Protein AF-A0A5E5Q548-F1 (afdb_monomer)

Nearest PDB structures (foldseek):
  4ncr-assembly2_B  TM=8.988E-01  e=1.002E-01  Mycobacterium tuberculosis H37Rv
  8qmy-assembly3_C  TM=8.578E-01  e=8.743E-02  synthetic construct
  7sml-assembly1_A  TM=8.843E-01  e=1.407E-01  Myrciaria dubia
  8qmy-assembly2_B  TM=8.766E-01  e=1.726E-01  synthetic construct
  8qnc-assembly1_A  TM=8.534E-01  e=2.973E-01  synthetic construct

Mean predicted aligned error: 8.1 Å

Foldseek 3Di:
DCVVVVVVVVCQVPDPVDDDDCVLLVQWDWDDDDVVVVDTDIGQNHFQVNVQVVCVVVPHGDPDDDPDRRGGNNVCVVCVVVPDPPDD

pLDDT: mean 86.63, std 14.48, range [38.03, 96.94]

Structure (mmCIF, N/CA/C/O backbone):
data_AF-A0A5E5Q548-F1
#
_entry.id   AF-A0A5E5Q548-F1
#
loop_
_atom_site.group_PDB
_atom_site.id
_atom_site.type_symbol
_atom_site.label_atom_id
_atom_site.label_alt_id
_atom_site.label_comp_id
_atom_site.label_asym_id
_atom_site.label_entity_id
_atom_site.label_seq_id
_atom_site.pdbx_PDB_ins_code
_atom_site.Cartn_x
_atom_site.Cartn_y
_atom_site.Cartn_z
_atom_site.occupancy
_atom_site.B_iso_or_equiv
_atom_site.auth_seq_id
_atom_site.auth_comp_id
_atom_site.auth_asym_id
_atom_site.auth_atom_id
_atom_site.pdbx_PDB_model_num
ATOM 1 N N . MET A 1 1 ? 30.527 7.474 -18.965 1.00 60.84 1 MET A N 1
ATOM 2 C CA . MET A 1 1 ? 30.311 6.062 -18.557 1.00 60.84 1 MET A CA 1
ATOM 3 C C . MET A 1 1 ? 28.942 5.556 -19.038 1.00 60.84 1 MET A C 1
ATOM 5 O O . MET A 1 1 ? 28.562 4.422 -18.775 1.00 60.84 1 MET A O 1
ATOM 9 N N . ASP A 1 2 ? 28.263 6.361 -19.859 1.00 80.88 2 ASP A N 1
ATOM 10 C CA . ASP A 1 2 ? 26.809 6.337 -20.033 1.00 80.88 2 ASP A CA 1
ATOM 11 C C . ASP A 1 2 ? 26.386 5.587 -21.300 1.00 80.88 2 ASP A C 1
ATOM 13 O O . ASP A 1 2 ? 25.414 4.841 -21.282 1.00 80.88 2 ASP A O 1
ATOM 17 N N . LYS A 1 3 ? 27.217 5.623 -22.355 1.00 91.00 3 LYS A N 1
ATOM 18 C CA . LYS A 1 3 ? 26.967 4.913 -23.626 1.00 91.00 3 LYS A CA 1
ATOM 19 C C . LYS A 1 3 ? 26.763 3.407 -23.453 1.00 91.00 3 LYS A C 1
ATOM 21 O O . LYS A 1 3 ? 25.945 2.805 -24.140 1.00 91.00 3 LYS A O 1
ATOM 26 N N . ARG A 1 4 ? 27.507 2.785 -22.532 1.00 95.25 4 ARG A N 1
ATOM 27 C CA . ARG A 1 4 ? 27.405 1.340 -22.280 1.00 95.25 4 ARG A CA 1
ATOM 28 C C . ARG A 1 4 ? 26.126 0.998 -21.514 1.00 95.25 4 ARG A C 1
ATOM 30 O O . ARG A 1 4 ? 25.512 -0.020 -21.806 1.00 95.25 4 ARG A O 1
ATOM 37 N N . ILE A 1 5 ? 25.706 1.855 -20.578 1.00 96.00 5 ILE A N 1
ATOM 38 C CA . ILE A 1 5 ? 24.446 1.685 -19.840 1.00 96.00 5 ILE A CA 1
ATOM 39 C C . ILE A 1 5 ? 23.252 1.872 -20.780 1.00 96.00 5 ILE A C 1
ATOM 41 O O . ILE A 1 5 ? 22.362 1.028 -20.791 1.00 96.00 5 ILE A O 1
ATOM 45 N N . GLU A 1 6 ? 23.261 2.903 -21.624 1.00 95.00 6 GLU A N 1
ATOM 46 C CA . GLU A 1 6 ? 22.217 3.126 -22.634 1.00 95.00 6 GLU A CA 1
ATOM 47 C C . GLU A 1 6 ? 22.096 1.942 -23.601 1.00 95.00 6 GLU A C 1
ATOM 49 O O . GLU A 1 6 ? 20.995 1.466 -23.894 1.00 95.00 6 GLU A O 1
ATOM 54 N N . GLN A 1 7 ? 23.233 1.415 -24.065 1.00 95.50 7 GLN A N 1
ATOM 55 C CA . GLN A 1 7 ? 23.258 0.249 -24.943 1.00 95.50 7 GLN A CA 1
ATOM 56 C C . GLN A 1 7 ? 22.679 -0.994 -24.250 1.00 95.50 7 GLN A C 1
ATOM 58 O O . GLN A 1 7 ? 21.880 -1.709 -24.854 1.00 95.50 7 GLN A O 1
ATOM 63 N N . LEU A 1 8 ? 23.013 -1.223 -22.976 1.00 93.38 8 LEU A N 1
ATOM 64 C CA . LEU A 1 8 ? 22.446 -2.318 -22.184 1.00 93.38 8 LEU A CA 1
ATOM 65 C C . LEU A 1 8 ? 20.936 -2.153 -21.983 1.00 93.38 8 LEU A C 1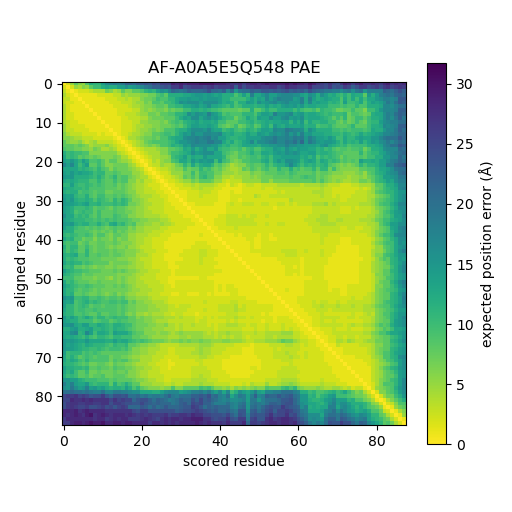
ATOM 67 O O . LEU A 1 8 ? 20.192 -3.107 -22.190 1.00 93.38 8 LEU A O 1
ATOM 71 N N . GLN A 1 9 ? 20.457 -0.950 -21.662 1.00 90.19 9 GLN A N 1
ATOM 72 C CA . GLN A 1 9 ? 19.023 -0.675 -21.533 1.00 90.19 9 GLN A CA 1
ATOM 73 C C . GLN A 1 9 ? 18.268 -0.971 -22.834 1.00 90.19 9 GLN A C 1
ATOM 75 O O . GLN A 1 9 ? 17.170 -1.525 -22.799 1.00 90.19 9 GLN A O 1
ATOM 80 N N . LYS A 1 10 ? 18.857 -0.635 -23.987 1.00 91.12 10 LYS A N 1
ATOM 81 C CA . LYS A 1 10 ? 18.268 -0.921 -25.300 1.00 91.12 10 LYS A CA 1
ATOM 82 C C . LYS A 1 10 ? 18.206 -2.423 -25.587 1.00 91.12 10 LYS A C 1
ATOM 84 O O . LYS A 1 10 ? 17.188 -2.898 -26.078 1.00 91.12 10 LYS A O 1
ATOM 89 N N . LEU A 1 11 ? 19.260 -3.168 -25.250 1.00 92.19 11 LEU A N 1
ATOM 90 C CA . LEU A 1 11 ? 19.281 -4.629 -25.387 1.00 92.19 11 LEU A CA 1
ATOM 91 C C . LEU A 1 11 ? 18.230 -5.296 -24.491 1.00 92.19 11 LEU A C 1
ATOM 93 O O . LEU A 1 11 ? 17.484 -6.142 -24.968 1.00 92.19 11 LEU A O 1
ATOM 97 N N . VAL A 1 12 ? 18.122 -4.864 -23.232 1.00 90.38 12 VAL A N 1
ATOM 98 C CA . VAL A 1 12 ? 17.136 -5.376 -22.266 1.00 90.38 12 VAL A CA 1
ATOM 99 C C . VAL A 1 12 ? 15.705 -5.127 -22.745 1.00 90.38 12 VAL A C 1
ATOM 101 O O . VAL A 1 12 ? 14.892 -6.043 -22.712 1.00 90.38 12 VAL A O 1
ATOM 104 N N . LYS A 1 13 ? 15.395 -3.922 -23.244 1.00 84.56 13 LYS A N 1
ATOM 105 C CA . LYS A 1 13 ? 14.054 -3.589 -23.763 1.00 84.56 13 LYS A CA 1
ATOM 106 C C . LYS A 1 13 ? 13.658 -4.401 -25.000 1.00 84.56 13 LYS A C 1
ATOM 108 O O . LYS A 1 13 ? 12.475 -4.640 -25.203 1.00 84.56 13 LYS A O 1
ATOM 113 N N . ASN A 1 14 ? 14.629 -4.797 -25.822 1.00 87.94 14 ASN A N 1
ATOM 114 C CA . ASN A 1 14 ? 14.386 -5.521 -27.071 1.00 87.94 14 ASN A CA 1
ATOM 115 C C . ASN A 1 14 ? 14.432 -7.052 -26.908 1.00 87.94 14 ASN A C 1
ATOM 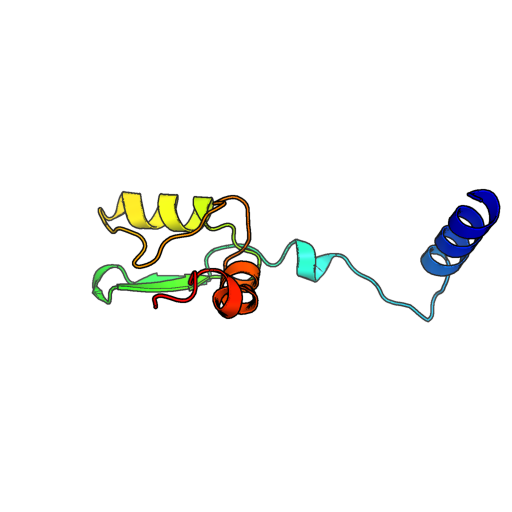117 O O . ASN A 1 14 ? 14.162 -7.772 -27.868 1.00 87.94 14 ASN A O 1
ATOM 121 N N . ALA A 1 15 ? 14.819 -7.562 -25.735 1.00 91.00 15 ALA A N 1
ATOM 122 C CA . ALA A 1 15 ? 14.968 -8.991 -25.498 1.00 91.00 15 ALA A CA 1
ATOM 123 C C . ALA A 1 15 ? 13.597 -9.673 -25.357 1.00 91.00 15 ALA A C 1
ATOM 125 O O . ALA A 1 15 ? 12.918 -9.525 -24.347 1.00 91.00 15 ALA A O 1
ATOM 126 N N . SER A 1 16 ? 13.212 -10.484 -26.343 1.00 85.12 16 SER A N 1
ATOM 127 C CA . SER A 1 16 ? 11.950 -11.244 -26.333 1.00 85.12 16 SER A CA 1
ATOM 128 C C . SER A 1 16 ? 11.884 -12.323 -25.245 1.00 85.12 16 SER A C 1
ATOM 130 O O . SER A 1 16 ? 10.798 -12.721 -24.827 1.00 85.12 16 SER A O 1
ATOM 132 N N . SER A 1 17 ? 13.039 -12.783 -24.757 1.00 88.50 17 SER A N 1
ATOM 133 C CA . SER A 1 17 ? 13.147 -13.746 -23.657 1.00 88.50 17 SER A CA 1
ATOM 134 C C . SER A 1 17 ? 12.840 -13.143 -22.284 1.00 88.50 17 SER A C 1
ATOM 136 O O . SER A 1 17 ? 12.711 -13.883 -21.313 1.00 88.50 17 SER A O 1
ATOM 138 N N . LEU A 1 18 ? 12.760 -11.814 -22.178 1.00 83.06 18 LEU A N 1
ATOM 139 C CA . LEU A 1 18 ? 12.580 -11.106 -20.920 1.00 83.06 18 LEU A CA 1
ATOM 140 C C . LEU A 1 18 ? 11.196 -10.449 -20.885 1.00 83.06 18 LEU A C 1
ATOM 142 O O . LEU A 1 18 ? 10.997 -9.347 -21.387 1.00 83.06 18 LEU A O 1
ATOM 146 N N . HIS A 1 19 ? 10.229 -11.127 -20.268 1.00 75.94 19 HIS A N 1
ATOM 147 C CA . HIS A 1 19 ? 8.899 -10.568 -20.021 1.00 75.94 19 HIS A CA 1
ATOM 148 C C . HIS A 1 19 ? 8.902 -9.743 -18.730 1.00 75.94 19 HIS A C 1
ATOM 150 O O . HIS A 1 19 ? 8.564 -10.234 -17.657 1.00 75.94 19 HIS A O 1
ATOM 156 N N . ILE A 1 20 ? 9.301 -8.475 -18.835 1.00 77.38 20 ILE A N 1
ATOM 157 C CA . ILE A 1 20 ? 9.087 -7.483 -17.775 1.00 77.38 20 ILE A CA 1
ATOM 158 C C . ILE A 1 20 ? 7.824 -6.705 -18.134 1.00 77.38 20 ILE A C 1
ATOM 160 O O . ILE A 1 20 ? 7.856 -5.834 -19.004 1.00 77.38 20 ILE A O 1
ATOM 164 N N . ASN A 1 21 ? 6.709 -7.017 -17.476 1.00 74.50 21 ASN A N 1
ATOM 165 C CA . ASN A 1 21 ? 5.481 -6.236 -17.588 1.00 74.50 21 ASN A CA 1
ATOM 166 C C . ASN A 1 21 ? 5.288 -5.348 -16.344 1.00 74.50 21 ASN A C 1
ATOM 168 O O . ASN A 1 21 ? 5.960 -5.505 -15.324 1.00 74.50 21 ASN A O 1
ATOM 172 N N . ARG A 1 22 ? 4.408 -4.350 -16.459 1.00 74.38 22 ARG A N 1
ATOM 173 C CA . ARG A 1 22 ? 4.120 -3.383 -15.387 1.00 74.38 22 ARG A CA 1
ATOM 174 C C . ARG A 1 22 ? 2.911 -3.764 -14.535 1.00 74.38 22 ARG A C 1
ATOM 176 O O . ARG A 1 22 ? 2.562 -3.012 -13.638 1.00 74.38 22 ARG A O 1
ATOM 183 N N . GLU A 1 23 ? 2.305 -4.925 -14.766 1.00 79.19 23 GLU A N 1
ATOM 184 C CA . GLU A 1 23 ? 1.056 -5.334 -14.103 1.00 79.19 23 GLU A CA 1
ATOM 185 C C . GLU A 1 23 ? 1.183 -5.343 -12.572 1.00 79.19 23 GLU A C 1
ATOM 187 O O . GLU A 1 23 ? 0.259 -4.955 -11.863 1.00 79.19 23 GLU A O 1
ATOM 192 N N . LEU A 1 24 ? 2.363 -5.706 -12.059 1.00 76.25 24 LEU A N 1
ATOM 193 C CA . LEU A 1 24 ? 2.675 -5.663 -10.628 1.00 76.25 24 LEU A CA 1
ATOM 194 C C . LEU A 1 24 ? 2.821 -4.238 -10.070 1.00 76.25 24 LEU A C 1
ATOM 196 O O . LEU A 1 24 ? 2.560 -4.034 -8.887 1.00 76.25 24 LEU A O 1
ATOM 200 N N . LEU A 1 25 ? 3.220 -3.256 -10.889 1.00 78.62 25 LEU A N 1
ATOM 201 C CA . LEU A 1 25 ? 3.300 -1.850 -10.461 1.00 78.62 25 LEU A CA 1
ATOM 202 C C . LEU A 1 25 ? 1.905 -1.266 -10.228 1.00 78.62 25 LEU A C 1
ATOM 204 O O . LEU A 1 25 ? 1.722 -0.462 -9.318 1.00 78.62 25 LEU A O 1
ATOM 208 N N . ASP A 1 26 ? 0.926 -1.726 -11.005 1.00 84.69 26 ASP A N 1
ATOM 209 C CA . ASP A 1 26 ? -0.467 -1.292 -10.910 1.00 84.69 26 ASP A CA 1
ATOM 210 C C . ASP A 1 26 ? -1.295 -2.184 -9.961 1.00 84.69 26 ASP A C 1
ATOM 212 O O . ASP A 1 26 ? -2.512 -2.020 -9.838 1.00 84.69 26 ASP A O 1
ATOM 216 N N . TYR A 1 27 ? -0.657 -3.122 -9.246 1.00 91.94 27 TYR A N 1
ATOM 217 C CA . TYR A 1 27 ? -1.307 -4.021 -8.287 1.00 91.94 27 TYR A CA 1
ATOM 218 C C . TYR A 1 27 ? -1.650 -3.299 -6.969 1.00 91.94 27 TYR A C 1
ATOM 220 O O . TYR A 1 27 ? -1.112 -3.580 -5.896 1.00 91.94 27 TYR A O 1
ATOM 228 N N . SER A 1 28 ? -2.574 -2.347 -7.069 1.00 95.12 28 SER A N 1
ATOM 229 C CA . SER A 1 28 ? -3.022 -1.420 -6.028 1.00 95.12 28 SER A CA 1
ATOM 230 C C . SER A 1 28 ? -4.553 -1.420 -5.922 1.00 95.12 28 SER A C 1
ATOM 232 O O . SER A 1 28 ? -5.259 -1.692 -6.898 1.00 95.12 28 SER A O 1
ATOM 234 N N . GLY A 1 29 ? -5.075 -1.149 -4.724 1.00 95.56 29 GLY A N 1
ATOM 235 C CA . GLY A 1 29 ? -6.500 -0.981 -4.453 1.00 95.56 29 GLY A CA 1
ATOM 236 C C . GLY A 1 29 ? -7.051 -1.888 -3.352 1.00 95.56 29 GLY A C 1
ATOM 237 O O . GLY A 1 29 ? -6.393 -2.807 -2.862 1.00 95.56 29 GLY A O 1
ATOM 238 N N . MET A 1 30 ? -8.300 -1.610 -2.984 1.00 95.44 30 MET A N 1
ATOM 239 C CA . MET A 1 30 ? -9.051 -2.350 -1.967 1.00 95.44 30 MET A CA 1
ATOM 240 C C . MET A 1 30 ? -9.573 -3.659 -2.554 1.00 95.44 30 MET A C 1
ATOM 242 O O . MET A 1 30 ? -10.034 -3.676 -3.696 1.00 95.44 30 MET A O 1
ATOM 246 N N . VAL A 1 31 ? -9.506 -4.733 -1.775 1.00 96.56 31 VAL A N 1
ATOM 247 C CA . VAL A 1 31 ? -10.108 -6.028 -2.110 1.00 96.56 31 VAL A CA 1
ATOM 248 C C . VAL A 1 31 ? -11.415 -6.167 -1.340 1.00 96.56 31 VAL A C 1
ATOM 250 O O . VAL A 1 31 ? -12.476 -6.225 -1.949 1.00 96.56 31 VAL A O 1
ATOM 253 N N . GLU A 1 32 ? -11.342 -6.111 -0.010 1.00 96.75 32 GLU A N 1
ATOM 254 C CA . GLU A 1 32 ? -12.490 -6.230 0.892 1.00 96.75 32 GLU A CA 1
ATOM 255 C C . GLU A 1 32 ? -12.301 -5.332 2.115 1.00 96.75 32 GLU A C 1
ATOM 257 O O . GLU A 1 32 ? -11.176 -5.000 2.497 1.00 96.75 32 GLU A O 1
ATOM 262 N N . TYR A 1 33 ? -13.406 -4.916 2.730 1.00 96.50 33 TYR A N 1
ATOM 263 C CA . TYR A 1 33 ? -13.372 -4.104 3.938 1.00 96.50 33 TYR A CA 1
ATOM 264 C C . TYR A 1 33 ? -14.619 -4.331 4.792 1.00 96.50 33 TYR A C 1
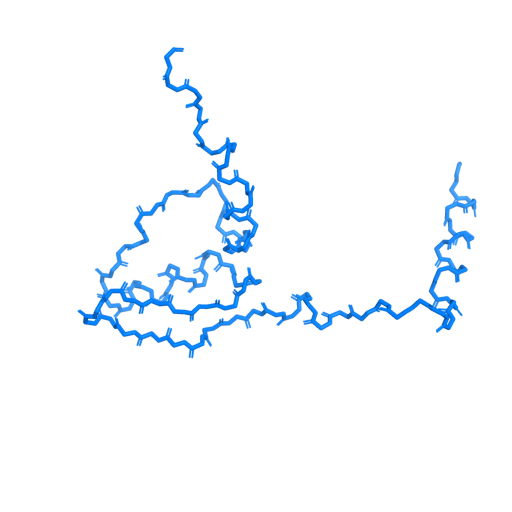ATOM 266 O O . TYR A 1 33 ? -15.730 -4.013 4.367 1.00 96.50 33 TYR A O 1
ATOM 274 N N . TYR A 1 34 ? -14.404 -4.840 6.004 1.00 96.56 34 TYR A N 1
ATOM 275 C CA . TYR A 1 34 ? -15.424 -5.109 7.013 1.00 96.56 34 TYR A CA 1
ATOM 276 C C . TYR A 1 34 ? -15.144 -4.215 8.231 1.00 96.56 34 TYR A C 1
ATOM 278 O O . TYR A 1 34 ? -14.390 -4.610 9.124 1.00 96.56 34 TYR A O 1
ATOM 286 N N . PRO A 1 35 ? -15.705 -2.989 8.278 1.00 94.69 35 PRO A N 1
ATOM 287 C CA . PRO A 1 35 ? -15.407 -2.028 9.341 1.00 94.69 35 PRO A CA 1
ATOM 288 C C . PRO A 1 35 ? -15.810 -2.533 10.731 1.00 94.69 35 PRO A C 1
ATOM 290 O O . PRO A 1 35 ? -15.104 -2.242 11.691 1.00 94.69 35 PRO A O 1
ATOM 293 N N . GLU A 1 36 ? -16.890 -3.314 10.830 1.00 95.56 36 GLU A N 1
ATOM 294 C CA . GLU A 1 36 ? -17.371 -3.906 12.091 1.00 95.56 36 GLU A CA 1
ATOM 295 C C . GLU A 1 36 ? -16.410 -4.963 12.653 1.00 95.56 36 GLU A C 1
ATOM 297 O O . GLU A 1 36 ? -16.311 -5.144 13.862 1.00 95.56 36 GLU A O 1
ATOM 302 N N . GLU A 1 37 ? -15.667 -5.643 11.777 1.00 95.94 37 GLU A N 1
ATOM 303 C CA . GLU A 1 37 ? -14.668 -6.645 12.162 1.00 95.94 37 GLU A CA 1
ATOM 304 C C . GLU A 1 37 ? -13.261 -6.043 12.289 1.00 95.94 37 GLU A C 1
ATOM 306 O O . GLU A 1 37 ? -12.326 -6.740 12.675 1.00 95.94 37 GLU A O 1
ATOM 311 N N . LEU A 1 38 ? -13.094 -4.750 11.971 1.00 94.44 38 LEU A N 1
ATOM 312 C CA . LEU A 1 38 ? -11.796 -4.069 11.865 1.00 94.44 38 LEU A CA 1
ATOM 313 C C . LEU A 1 38 ? -10.841 -4.759 10.874 1.00 94.44 38 LEU A C 1
ATOM 315 O O . LEU A 1 38 ? -9.618 -4.698 11.020 1.00 94.44 38 LEU A O 1
ATOM 319 N N . VAL A 1 39 ? -11.401 -5.400 9.844 1.00 95.00 39 VAL A N 1
ATOM 320 C CA . VAL A 1 39 ? -10.646 -6.133 8.824 1.00 95.00 39 VAL A CA 1
ATOM 321 C C . VAL A 1 39 ? -10.680 -5.382 7.504 1.00 95.00 39 VAL A C 1
ATOM 323 O O . VAL A 1 39 ? -11.731 -5.013 6.982 1.00 95.00 39 VAL A O 1
ATOM 326 N N . ILE A 1 40 ? -9.498 -5.205 6.924 1.00 95.75 40 ILE A N 1
ATOM 327 C CA . ILE A 1 40 ? -9.308 -4.619 5.605 1.00 95.75 40 ILE A CA 1
ATOM 328 C C . ILE A 1 40 ? -8.335 -5.483 4.803 1.00 95.75 40 ILE A C 1
ATOM 330 O O . ILE A 1 40 ? -7.221 -5.765 5.241 1.00 95.75 40 ILE A O 1
ATOM 334 N N . ALA A 1 41 ? -8.751 -5.892 3.610 1.00 96.94 41 ALA A N 1
ATOM 335 C CA . ALA A 1 41 ? -7.910 -6.576 2.645 1.00 96.94 41 ALA A CA 1
ATOM 336 C C . ALA A 1 41 ? -7.604 -5.619 1.491 1.00 96.94 41 ALA A C 1
ATOM 3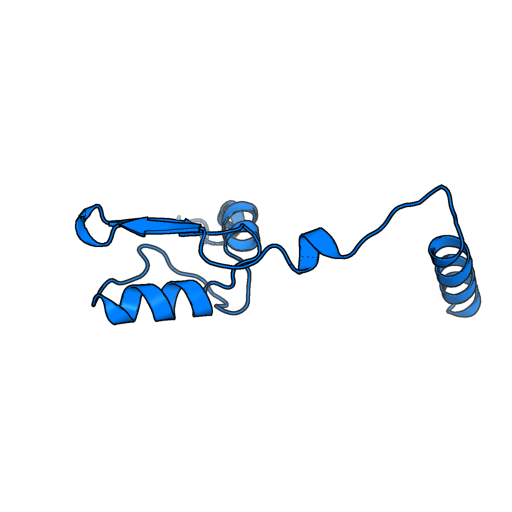38 O O . ALA A 1 41 ? -8.502 -5.087 0.835 1.00 96.94 41 ALA A O 1
ATOM 339 N N . VAL A 1 42 ? -6.319 -5.402 1.225 1.00 96.94 42 VAL A N 1
ATOM 340 C CA . VAL A 1 42 ? -5.837 -4.523 0.154 1.00 96.94 42 VAL A CA 1
ATOM 341 C C . VAL A 1 42 ? -4.741 -5.214 -0.642 1.00 96.94 42 VAL A C 1
ATOM 343 O O . VAL A 1 42 ? -4.046 -6.098 -0.144 1.00 96.94 42 VAL A O 1
ATOM 346 N N . LYS A 1 43 ? -4.545 -4.784 -1.887 1.00 96.06 43 LYS A N 1
ATOM 347 C CA . LYS A 1 43 ? -3.410 -5.234 -2.694 1.00 96.06 43 LYS A CA 1
ATOM 348 C C . LYS A 1 43 ? -2.108 -4.641 -2.156 1.00 96.06 43 LYS A C 1
ATOM 350 O O . LYS A 1 43 ? -2.089 -3.503 -1.685 1.00 96.06 43 LYS A O 1
ATOM 355 N N . ALA A 1 44 ? -1.009 -5.380 -2.281 1.00 94.19 44 ALA A N 1
ATOM 356 C CA . ALA A 1 44 ? 0.288 -5.007 -1.710 1.00 94.19 44 ALA A CA 1
ATOM 357 C C . ALA A 1 44 ? 0.841 -3.665 -2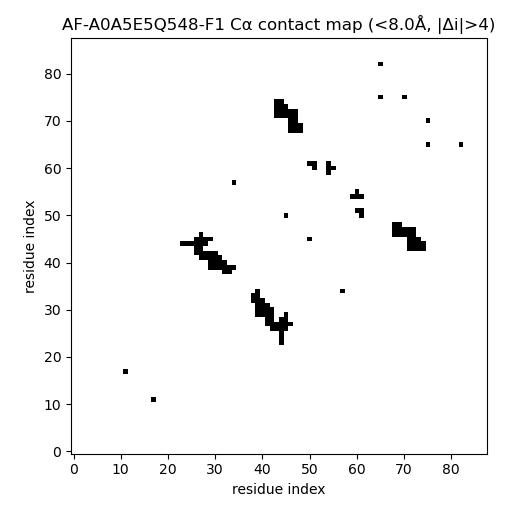.226 1.00 94.19 44 ALA A C 1
ATOM 359 O O . ALA A 1 44 ? 1.571 -2.997 -1.497 1.00 94.19 44 ALA A O 1
ATOM 360 N N . GLY A 1 45 ? 0.488 -3.254 -3.450 1.00 94.56 45 GLY A N 1
ATOM 361 C CA . GLY A 1 45 ? 0.873 -1.968 -4.038 1.00 94.56 45 GLY A CA 1
ATOM 362 C C . GLY A 1 45 ? 0.036 -0.775 -3.567 1.00 94.56 45 GLY A C 1
ATOM 363 O O . GLY A 1 45 ? 0.300 0.345 -3.992 1.00 94.56 45 GLY A O 1
ATOM 364 N N . THR A 1 46 ? -0.958 -0.978 -2.697 1.00 96.19 46 THR A N 1
ATOM 365 C CA . THR A 1 46 ? -1.825 0.105 -2.204 1.00 96.19 46 THR A CA 1
ATOM 366 C C . THR A 1 46 ? -1.041 1.057 -1.295 1.00 96.19 46 THR A C 1
ATOM 368 O O . THR A 1 46 ? -0.478 0.587 -0.300 1.00 96.19 46 THR A O 1
ATOM 371 N N . PRO A 1 47 ? -1.007 2.372 -1.585 1.00 95.38 47 PRO A N 1
ATOM 372 C CA . PRO A 1 47 ? -0.349 3.360 -0.731 1.00 95.38 47 PRO A CA 1
ATOM 373 C C . PRO A 1 47 ? -1.006 3.478 0.647 1.00 95.38 47 PRO A C 1
A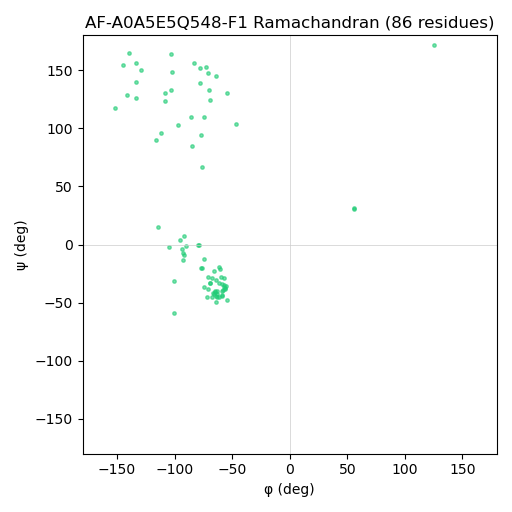TOM 375 O O . PRO A 1 47 ? -2.235 3.431 0.759 1.00 95.38 47 PRO A O 1
ATOM 378 N N . ILE A 1 48 ? -0.210 3.723 1.688 1.00 96.00 48 ILE A N 1
ATOM 379 C CA . ILE A 1 48 ? -0.714 3.922 3.058 1.00 96.00 48 ILE A CA 1
ATOM 380 C C . ILE A 1 48 ? -1.706 5.090 3.134 1.00 96.00 48 ILE A C 1
ATOM 382 O O . ILE A 1 48 ? -2.744 4.969 3.786 1.00 96.00 48 ILE A O 1
ATOM 386 N N . ALA A 1 49 ? -1.456 6.183 2.408 1.00 96.12 49 ALA A N 1
ATOM 387 C CA . ALA A 1 49 ? -2.363 7.328 2.326 1.00 96.12 49 ALA A CA 1
ATOM 388 C C . ALA A 1 49 ? -3.777 6.933 1.859 1.00 96.12 49 ALA A C 1
ATOM 390 O O . ALA A 1 49 ? -4.778 7.451 2.358 1.00 96.12 49 ALA A O 1
ATOM 391 N N . GLN A 1 50 ? -3.878 5.990 0.916 1.00 96.62 50 GLN A N 1
ATOM 392 C CA . GLN A 1 50 ? -5.167 5.509 0.419 1.00 96.62 50 GLN A CA 1
ATOM 393 C C . GLN A 1 50 ? -5.899 4.669 1.474 1.00 96.62 50 GLN A C 1
ATOM 395 O O . GLN A 1 50 ? -7.115 4.801 1.617 1.00 96.62 50 GLN A O 1
ATOM 400 N N . ILE A 1 51 ? -5.163 3.848 2.229 1.00 96.81 51 ILE A N 1
ATOM 401 C CA . ILE A 1 51 ? -5.708 3.041 3.328 1.00 96.81 51 ILE A CA 1
ATOM 402 C C . ILE A 1 51 ? -6.236 3.958 4.436 1.00 96.81 51 ILE A C 1
ATOM 404 O O . ILE A 1 51 ? -7.397 3.831 4.822 1.00 96.81 51 ILE A O 1
ATOM 408 N N . LYS A 1 52 ? -5.436 4.938 4.881 1.00 96.19 52 LYS A N 1
ATOM 409 C CA . LYS A 1 52 ? -5.832 5.932 5.896 1.00 96.19 52 LYS A CA 1
ATOM 410 C C . LYS A 1 52 ? -7.120 6.654 5.508 1.00 96.19 52 LYS A C 1
ATOM 412 O O . LYS A 1 52 ? -8.072 6.658 6.279 1.00 96.19 52 LYS A O 1
ATOM 417 N N . LYS A 1 53 ? -7.206 7.138 4.265 1.00 96.50 53 LYS A N 1
ATOM 418 C CA . LYS A 1 53 ? -8.413 7.796 3.742 1.00 96.50 53 LYS A CA 1
ATOM 419 C C . LYS A 1 53 ? -9.660 6.904 3.786 1.00 96.50 53 LYS A C 1
ATOM 421 O O . LYS A 1 53 ? -10.766 7.415 3.957 1.00 96.50 53 LYS A O 1
ATOM 426 N N . GLN A 1 54 ? -9.527 5.587 3.595 1.00 96.38 54 GLN A N 1
ATOM 427 C CA . GLN A 1 54 ? -10.670 4.682 3.747 1.00 96.38 54 GLN A CA 1
ATOM 428 C C . GLN A 1 54 ? -11.063 4.510 5.220 1.00 96.38 54 GLN A C 1
ATOM 430 O O . GLN A 1 54 ? -12.253 4.556 5.535 1.00 96.38 54 GLN A O 1
ATOM 435 N N . LEU A 1 55 ? -10.087 4.302 6.103 1.00 96.56 55 LEU A N 1
ATOM 436 C CA . LEU A 1 55 ? -10.333 4.093 7.531 1.00 96.56 55 LEU A CA 1
ATOM 437 C C . LEU A 1 55 ? -10.974 5.335 8.176 1.00 96.56 55 LEU A C 1
ATOM 439 O O . LEU A 1 55 ? -11.954 5.214 8.911 1.00 96.56 55 LEU A O 1
ATOM 443 N N . GLU A 1 56 ? -10.528 6.536 7.793 1.00 96.12 56 GLU A N 1
ATOM 444 C CA . GLU A 1 56 ? -11.082 7.823 8.240 1.00 96.12 56 GLU A CA 1
ATOM 445 C C . GLU A 1 56 ? -12.587 7.954 7.975 1.00 96.12 56 GLU A C 1
ATOM 447 O O . GLU A 1 56 ? -13.317 8.480 8.812 1.00 96.12 56 GLU A O 1
ATOM 452 N N . ARG A 1 57 ? -13.092 7.411 6.856 1.00 95.56 57 ARG A N 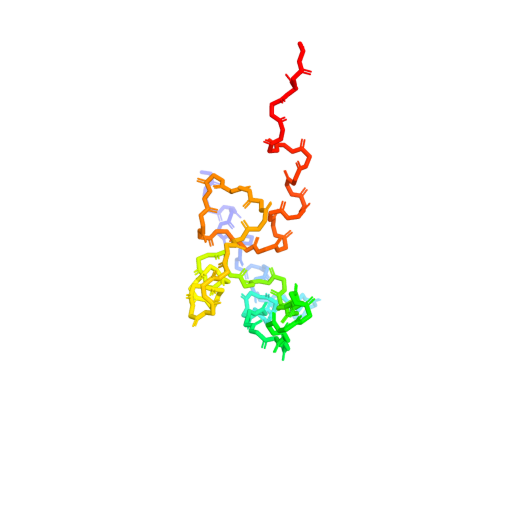1
ATOM 453 C CA . ARG A 1 57 ? -14.537 7.419 6.542 1.00 95.56 57 ARG A CA 1
ATOM 454 C C . ARG A 1 57 ? -15.381 6.666 7.569 1.00 95.56 57 ARG A C 1
ATOM 456 O O . ARG A 1 57 ? -16.586 6.877 7.625 1.00 95.56 57 ARG A O 1
ATOM 463 N N . ASN A 1 58 ? -14.755 5.791 8.350 1.00 95.19 58 ASN A N 1
ATOM 464 C CA . ASN A 1 58 ? -15.386 4.977 9.383 1.00 95.19 58 ASN A CA 1
ATOM 465 C C . ASN A 1 58 ? -14.885 5.363 10.783 1.00 95.19 58 ASN A C 1
ATOM 467 O O . ASN A 1 58 ? -15.095 4.613 11.730 1.00 95.19 58 ASN A O 1
ATOM 471 N N . ASN A 1 59 ? -14.226 6.522 10.924 1.00 95.75 59 ASN A N 1
ATOM 472 C CA . ASN A 1 59 ? -13.592 6.990 12.161 1.00 95.75 59 ASN A CA 1
ATOM 473 C C . ASN A 1 59 ? -12.572 5.999 12.750 1.00 95.75 59 ASN A C 1
ATOM 475 O O . ASN A 1 59 ? -12.399 5.928 13.966 1.00 95.75 59 ASN A O 1
ATOM 479 N N . GLN A 1 60 ? -11.899 5.225 11.896 1.00 96.44 60 GLN A N 1
ATOM 480 C CA . GLN A 1 60 ? -10.899 4.250 12.316 1.00 96.44 60 GLN A CA 1
ATOM 481 C C . GLN A 1 60 ? -9.486 4.786 12.051 1.00 96.44 60 GLN A C 1
ATOM 483 O O . GLN A 1 60 ? -9.219 5.302 10.962 1.00 96.44 60 GLN A O 1
ATOM 488 N N . PRO A 1 61 ? -8.563 4.685 13.021 1.00 93.56 61 PRO A N 1
ATOM 489 C CA . PRO A 1 61 ? -7.157 4.973 12.789 1.00 93.56 61 PRO A CA 1
ATOM 490 C C . PRO A 1 61 ? -6.442 3.756 12.188 1.00 93.56 61 PRO A C 1
ATOM 492 O O . PRO A 1 61 ? -6.833 2.608 12.399 1.00 93.56 61 PRO A O 1
ATOM 495 N N . LEU A 1 62 ? -5.335 4.001 11.487 1.00 92.12 62 LEU A N 1
ATOM 496 C CA . LEU A 1 62 ? -4.386 2.939 11.158 1.00 92.12 62 LEU A CA 1
ATOM 497 C C . LEU A 1 62 ? -3.659 2.506 12.450 1.00 92.12 62 LEU A C 1
ATOM 499 O O . LEU A 1 62 ? -3.190 3.379 13.181 1.00 92.12 62 LEU A O 1
ATOM 503 N N . PRO A 1 63 ? -3.528 1.199 12.749 1.00 88.88 63 PRO A N 1
ATOM 504 C CA . PRO A 1 63 ? -3.025 0.737 14.047 1.00 88.88 63 PRO A CA 1
ATOM 505 C C . PRO A 1 63 ? -1.495 0.806 14.198 1.00 88.88 63 PRO A C 1
ATOM 507 O O . PRO A 1 63 ? -0.966 0.432 15.241 1.00 88.88 63 PRO A O 1
ATOM 510 N N . PHE A 1 64 ? -0.769 1.257 13.174 1.00 88.19 64 PHE A N 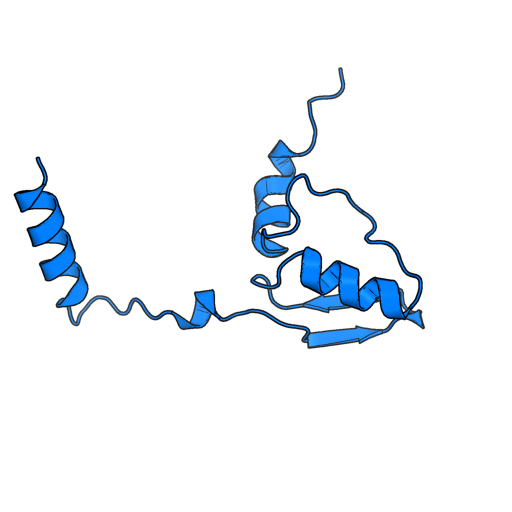1
ATOM 511 C CA . PHE A 1 64 ? 0.686 1.399 13.188 1.00 88.19 64 PHE A CA 1
ATOM 512 C C . PHE A 1 64 ? 1.119 2.687 12.482 1.00 88.19 64 PHE A C 1
ATOM 514 O O . PHE A 1 64 ? 0.350 3.307 11.743 1.00 88.19 64 PHE A O 1
ATOM 521 N N . TYR A 1 65 ? 2.376 3.067 12.703 1.00 85.38 65 TYR A N 1
ATOM 522 C CA . TYR A 1 65 ? 2.967 4.286 12.163 1.00 85.38 65 TYR A CA 1
ATOM 523 C C . TYR A 1 65 ? 3.875 4.001 10.969 1.00 85.38 65 TYR A C 1
ATOM 525 O O . TYR A 1 65 ? 4.540 2.969 10.892 1.00 85.38 65 TYR A O 1
ATOM 533 N N . THR A 1 66 ? 3.917 4.962 10.055 1.00 86.62 66 THR A N 1
ATOM 534 C CA . THR A 1 66 ? 4.762 4.966 8.862 1.00 86.62 66 THR A CA 1
ATOM 535 C C . THR A 1 66 ? 5.427 6.330 8.748 1.00 86.62 66 THR A C 1
ATOM 537 O O . THR A 1 66 ? 4.795 7.351 9.009 1.00 86.62 66 THR A O 1
ATOM 540 N N . ASN A 1 67 ? 6.706 6.357 8.368 1.00 85.62 67 ASN A N 1
ATOM 541 C CA . ASN A 1 67 ? 7.442 7.616 8.180 1.00 85.62 67 ASN A CA 1
ATOM 542 C C . ASN A 1 67 ? 7.071 8.323 6.867 1.00 85.62 67 ASN A C 1
ATOM 544 O O . ASN A 1 67 ? 7.312 9.516 6.715 1.00 85.62 67 ASN A O 1
ATOM 548 N N . ASP A 1 68 ? 6.509 7.579 5.917 1.00 90.25 68 ASP A N 1
ATOM 549 C CA . ASP A 1 68 ? 6.069 8.060 4.615 1.00 90.25 68 ASP A CA 1
ATOM 550 C C . ASP A 1 68 ? 4.761 7.339 4.261 1.00 90.25 68 ASP A C 1
ATOM 552 O O . ASP A 1 68 ? 4.666 6.114 4.360 1.00 90.25 68 ASP A O 1
ATOM 556 N N . ASP A 1 69 ? 3.733 8.102 3.894 1.00 92.94 69 ASP A N 1
ATOM 557 C CA . ASP A 1 69 ? 2.409 7.573 3.554 1.00 92.94 69 ASP A CA 1
ATOM 558 C C . ASP A 1 69 ? 2.252 7.285 2.052 1.00 92.94 69 ASP A C 1
ATOM 560 O O . ASP A 1 69 ? 1.262 6.681 1.630 1.00 92.94 69 ASP A O 1
ATOM 564 N N . SER A 1 70 ? 3.218 7.709 1.232 1.00 93.50 70 SER A N 1
ATOM 565 C CA . SER A 1 70 ? 3.238 7.447 -0.209 1.00 93.50 70 SER A CA 1
ATOM 566 C C . SER A 1 70 ? 3.682 6.020 -0.546 1.00 93.50 70 SER A C 1
ATOM 568 O O . SER A 1 70 ? 3.374 5.514 -1.627 1.00 93.50 70 SER A O 1
ATOM 570 N N . VAL A 1 71 ? 4.365 5.351 0.387 1.00 92.94 71 VAL A N 1
ATOM 571 C CA . VAL A 1 71 ? 4.851 3.978 0.221 1.00 92.94 71 VAL A CA 1
ATOM 572 C C . VAL A 1 71 ? 3.693 2.983 0.283 1.00 92.94 71 VAL A C 1
ATOM 574 O O . VAL A 1 71 ? 2.664 3.225 0.917 1.00 92.94 71 VAL A O 1
ATOM 577 N N . SER A 1 72 ? 3.852 1.840 -0.382 1.00 94.31 72 SER A N 1
ATOM 578 C CA . SER A 1 72 ? 2.836 0.793 -0.383 1.00 94.31 72 SER A CA 1
ATOM 579 C C . SER A 1 72 ? 2.845 -0.030 0.907 1.00 94.31 72 SER A C 1
ATOM 581 O O . SER A 1 72 ? 3.889 -0.219 1.534 1.00 94.31 72 SER A O 1
ATOM 583 N N . ILE A 1 73 ? 1.692 -0.585 1.286 1.00 93.62 73 ILE A N 1
ATOM 584 C CA . ILE A 1 73 ? 1.571 -1.464 2.460 1.00 93.62 73 ILE A CA 1
ATOM 585 C C . ILE A 1 73 ? 2.510 -2.676 2.395 1.00 93.62 73 ILE A C 1
ATOM 587 O O . ILE A 1 73 ? 3.086 -3.066 3.409 1.00 93.62 73 ILE A O 1
ATOM 591 N N . GLY A 1 74 ? 2.727 -3.237 1.201 1.00 92.75 74 GLY A N 1
ATOM 592 C CA . GLY A 1 74 ? 3.674 -4.331 1.003 1.00 92.75 74 GLY A CA 1
ATOM 593 C C . GLY A 1 74 ? 5.114 -3.906 1.289 1.00 92.75 74 GLY A C 1
ATOM 594 O O . GLY A 1 74 ? 5.850 -4.639 1.943 1.00 92.75 74 GLY A O 1
ATOM 595 N N . ALA A 1 75 ? 5.509 -2.703 0.861 1.00 91.25 75 ALA A N 1
ATOM 596 C CA . ALA A 1 75 ? 6.832 -2.164 1.162 1.00 91.25 75 ALA A CA 1
ATOM 597 C C . ALA A 1 75 ? 7.004 -1.899 2.663 1.00 91.25 75 ALA A C 1
ATOM 599 O O . ALA A 1 75 ? 8.029 -2.273 3.225 1.00 91.25 75 ALA A O 1
ATOM 600 N N . VAL A 1 76 ? 5.991 -1.329 3.324 1.00 91.25 76 VAL A N 1
ATOM 601 C CA . VAL A 1 76 ? 6.004 -1.110 4.779 1.00 91.25 76 VAL A CA 1
ATOM 602 C C . VAL A 1 76 ? 6.178 -2.425 5.534 1.00 91.25 76 VAL A C 1
ATOM 604 O O . VAL A 1 76 ? 7.004 -2.490 6.437 1.00 91.25 76 VAL A O 1
ATOM 607 N N . TYR A 1 77 ? 5.472 -3.487 5.136 1.00 89.19 77 TYR A N 1
ATOM 608 C CA . TYR A 1 77 ? 5.591 -4.796 5.781 1.00 89.19 77 TYR A CA 1
ATOM 609 C C . TYR A 1 77 ? 6.988 -5.416 5.607 1.00 89.19 77 TYR A C 1
ATOM 611 O O . TYR A 1 77 ? 7.547 -5.959 6.555 1.00 89.19 77 TYR A O 1
ATOM 619 N N . LEU A 1 78 ? 7.594 -5.285 4.422 1.00 89.31 78 LEU A N 1
ATOM 620 C CA . LEU A 1 78 ? 8.963 -5.755 4.163 1.00 89.31 78 LEU A CA 1
ATOM 621 C C . LEU A 1 78 ? 10.024 -4.931 4.903 1.00 89.31 78 LEU A C 1
ATOM 623 O O . LEU A 1 78 ? 11.067 -5.454 5.287 1.00 89.31 78 LEU A O 1
ATOM 627 N N . MET A 1 79 ? 9.772 -3.634 5.076 1.00 81.94 79 MET A N 1
ATOM 628 C CA . MET A 1 79 ? 10.670 -2.700 5.752 1.00 81.94 79 MET A CA 1
ATOM 629 C C . MET A 1 79 ? 10.418 -2.601 7.258 1.00 81.94 79 MET A C 1
ATOM 631 O O . MET A 1 79 ? 11.152 -1.876 7.926 1.00 81.94 79 MET A O 1
ATOM 635 N N . ALA A 1 80 ? 9.425 -3.315 7.797 1.00 66.12 80 ALA A N 1
ATOM 636 C CA . ALA A 1 80 ? 9.022 -3.229 9.200 1.00 66.12 80 ALA A CA 1
ATOM 637 C C . ALA A 1 80 ? 10.177 -3.523 10.176 1.00 66.12 80 ALA A C 1
ATOM 639 O O . ALA A 1 80 ? 10.241 -2.911 11.240 1.00 66.12 80 ALA A O 1
ATOM 640 N N . ASP A 1 81 ? 11.151 -4.346 9.773 1.00 50.00 81 ASP A N 1
ATOM 641 C CA . ASP A 1 81 ? 12.392 -4.609 10.522 1.00 50.00 81 ASP A CA 1
ATOM 642 C C . ASP A 1 81 ? 13.252 -3.344 10.763 1.00 50.00 81 ASP A C 1
ATOM 644 O O . ASP A 1 81 ? 14.045 -3.288 11.694 1.00 50.00 81 ASP A O 1
ATOM 648 N N . LYS A 1 82 ? 13.069 -2.282 9.965 1.00 52.06 82 LYS A N 1
ATOM 649 C CA . LYS A 1 82 ? 13.810 -1.008 10.068 1.00 52.06 82 LYS A CA 1
ATOM 650 C C . LYS A 1 82 ? 13.015 0.152 10.674 1.00 52.06 82 LYS A C 1
ATOM 652 O O . LYS A 1 82 ? 13.563 1.246 10.792 1.00 52.06 82 LYS A O 1
ATOM 657 N N . ILE A 1 83 ? 11.736 -0.041 11.011 1.00 49.78 83 ILE A N 1
ATOM 658 C CA . ILE A 1 83 ? 10.872 1.037 11.539 1.00 49.78 83 ILE A CA 1
ATOM 659 C C . ILE A 1 83 ? 10.893 1.074 13.076 1.00 49.78 83 ILE A C 1
ATOM 661 O O . ILE A 1 83 ? 10.537 2.090 13.670 1.00 49.78 83 ILE A O 1
ATOM 665 N N . TYR A 1 84 ? 11.412 0.035 13.735 1.00 46.44 84 TYR A N 1
ATOM 666 C CA . TYR A 1 84 ? 11.807 0.133 15.135 1.00 46.44 84 TYR A CA 1
ATOM 667 C C . TYR A 1 84 ? 13.238 0.686 15.203 1.00 46.44 84 TYR A C 1
ATOM 669 O O . TYR A 1 84 ? 14.171 -0.038 14.852 1.00 46.44 84 TYR A O 1
ATOM 677 N N . PRO A 1 85 ? 13.482 1.931 15.665 1.00 45.28 85 PRO A N 1
ATOM 678 C CA . PRO A 1 85 ? 14.765 2.185 16.301 1.00 45.28 85 PRO A CA 1
ATOM 679 C C . PRO A 1 85 ? 1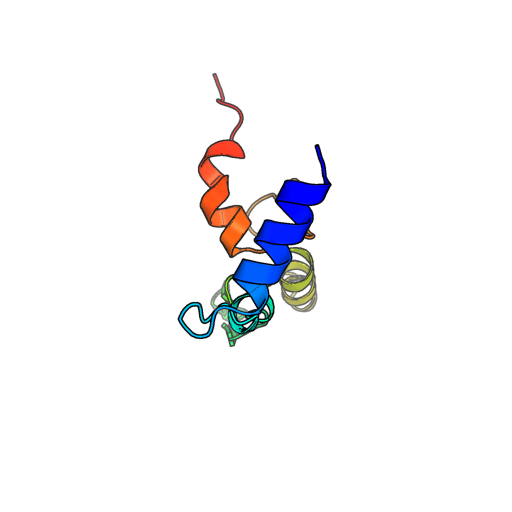4.887 1.143 17.413 1.00 45.28 85 PRO A C 1
ATOM 681 O O . PRO A 1 85 ? 13.934 0.938 18.166 1.00 45.28 85 PRO A O 1
ATOM 684 N N . THR A 1 86 ? 16.014 0.440 17.476 1.00 47.12 86 THR A N 1
ATOM 685 C CA . THR A 1 86 ? 16.359 -0.405 18.618 1.00 47.12 86 THR A CA 1
ATOM 686 C C . THR A 1 86 ? 16.105 0.395 19.891 1.00 47.12 86 THR A C 1
ATOM 688 O O . THR A 1 86 ? 16.844 1.325 20.209 1.00 47.12 86 THR A O 1
ATOM 691 N N . ALA A 1 87 ? 15.008 0.087 20.577 1.00 46.22 87 ALA A N 1
ATOM 692 C CA . ALA A 1 87 ? 14.757 0.575 21.913 1.00 46.22 87 ALA A CA 1
ATOM 693 C C . ALA A 1 87 ? 15.632 -0.274 22.832 1.00 46.22 87 ALA A C 1
ATOM 695 O O . ALA A 1 87 ? 15.259 -1.405 23.133 1.00 46.22 87 ALA A O 1
ATOM 696 N N . CYS A 1 88 ? 16.828 0.243 23.129 1.00 38.03 88 CYS A N 1
ATOM 697 C CA . CYS A 1 88 ? 17.619 0.098 24.358 1.00 38.03 88 CYS A CA 1
ATOM 698 C C . CYS A 1 88 ? 19.048 0.593 24.109 1.00 38.03 88 CYS A C 1
ATOM 700 O O . CYS A 1 88 ? 19.711 0.058 23.193 1.00 38.03 88 CYS A O 1
#

Sequence (88 aa):
MDKRIEQLQKLVKNASSLHINRELLDYSGMVEYYPEELVIAVKAGTPIAQIKKQLERNNQPLPFYTNDDSVSIGAVYLMADKIYPTAC

Radius of gyration: 18.76 Å; Cα contacts (8 Å, |Δi|>4): 71; chains: 1; bounding box: 48×22×51 Å

Secondary structure (DSSP, 8-state):
-HHHHHHHHHHHHH-TT----STTTT--SEEEEEGGGTEEEE-TT-BHHHHHHHHHTTTPPPSS--S-SSSBHHHHHHHGGGTS----

Solvent-accessible surface area (backbone atoms only — not comparable to full-atom values): 5532 Å² total; per-residue (Å²): 131,55,71,64,51,54,51,49,54,53,50,57,75,68,35,86,89,56,87,82,75,63,67,70,76,66,36,50,45,79,75,49,75,41,79,93,75,74,44,74,43,60,37,49,46,24,31,39,51,60,54,46,60,56,33,51,78,70,77,40,78,72,96,70,87,71,99,57,46,80,47,24,50,43,55,50,62,73,45,47,83,72,71,57,72,81,89,123